Protein AF-A0A923XSC3-F1 (afdb_monomer_lite)

Secondary structure (DSSP, 8-state):
--SEEEE-TTSSPPPGGGGG-TT--EEEEEE-S-TTSS--TT-EEEEEE-SS-EE----TTSS-EEEEEETTSTTPPPEEPPTTPEEPTTEEEEEEE-------

Structure (mmCIF, N/CA/C/O backbone):
data_AF-A0A923XSC3-F1
#
_entry.id   AF-A0A923XSC3-F1
#
loop_
_atom_site.group_PDB
_atom_site.id
_atom_site.type_symbol
_atom_site.label_atom_id
_atom_site.label_alt_id
_atom_site.label_comp_id
_atom_site.label_asym_id
_atom_site.label_entity_id
_atom_site.label_seq_id
_atom_site.pdbx_PDB_ins_code
_atom_site.Cartn_x
_atom_site.Cartn_y
_atom_site.Cartn_z
_atom_site.occupancy
_atom_site.B_iso_or_equiv
_atom_site.auth_seq_id
_atom_site.auth_comp_id
_atom_site.auth_asym_id
_atom_site.auth_atom_id
_atom_site.pdbx_PDB_model_num
ATOM 1 N N . MET A 1 1 ? 9.991 15.182 -7.509 1.00 69.00 1 MET A N 1
ATOM 2 C CA . MET A 1 1 ? 8.915 14.255 -7.082 1.00 69.00 1 MET A CA 1
ATOM 3 C C . MET A 1 1 ? 9.121 14.012 -5.590 1.00 69.00 1 MET A C 1
ATOM 5 O O . MET A 1 1 ? 10.280 14.036 -5.206 1.00 69.00 1 MET A O 1
ATOM 9 N N . PRO A 1 2 ? 8.083 13.900 -4.744 1.00 82.62 2 PRO A N 1
ATOM 10 C CA . PRO A 1 2 ? 8.292 13.799 -3.298 1.00 82.62 2 PRO A CA 1
ATOM 11 C C . PRO A 1 2 ? 8.980 12.480 -2.919 1.00 82.62 2 PRO A C 1
ATOM 13 O O . PRO A 1 2 ? 8.783 11.465 -3.593 1.00 82.62 2 PRO A O 1
ATOM 16 N N . ASP A 1 3 ? 9.755 12.518 -1.836 1.00 88.25 3 ASP A N 1
ATOM 17 C CA . ASP A 1 3 ? 10.457 11.351 -1.279 1.00 88.25 3 ASP A CA 1
ATOM 18 C C . ASP A 1 3 ? 9.520 10.458 -0.444 1.00 88.25 3 ASP A C 1
ATOM 20 O O . ASP A 1 3 ? 9.804 9.288 -0.209 1.00 88.25 3 ASP A O 1
ATOM 24 N N . VAL A 1 4 ? 8.374 11.006 -0.021 1.00 93.00 4 VAL A N 1
ATOM 25 C CA . VAL A 1 4 ? 7.318 10.303 0.718 1.00 93.00 4 VAL A CA 1
ATOM 26 C C . VAL A 1 4 ? 5.991 10.509 -0.004 1.00 93.00 4 VAL A C 1
ATOM 28 O O . VAL A 1 4 ? 5.545 11.645 -0.182 1.00 93.00 4 VAL A O 1
ATOM 31 N N . ILE A 1 5 ? 5.346 9.417 -0.412 1.00 94.38 5 ILE A N 1
ATOM 32 C CA . ILE A 1 5 ? 4.031 9.434 -1.061 1.00 94.38 5 ILE A CA 1
ATOM 33 C C . ILE A 1 5 ? 3.063 8.606 -0.222 1.00 94.38 5 ILE A C 1
ATOM 35 O O . ILE A 1 5 ? 3.233 7.399 -0.059 1.00 94.38 5 ILE A O 1
ATOM 39 N N . TRP A 1 6 ? 2.021 9.251 0.290 1.00 96.94 6 TRP A N 1
ATOM 40 C CA . TRP A 1 6 ? 0.921 8.569 0.965 1.00 96.94 6 TRP A CA 1
ATOM 41 C C . TRP A 1 6 ? -0.056 8.012 -0.057 1.00 96.94 6 TRP A C 1
ATOM 43 O O . TRP A 1 6 ? -0.405 8.705 -1.011 1.00 96.94 6 TRP A O 1
ATOM 53 N N . ARG A 1 7 ? -0.533 6.787 0.157 1.00 97.19 7 ARG A N 1
ATOM 54 C CA . ARG A 1 7 ? -1.457 6.103 -0.749 1.00 97.19 7 ARG A CA 1
ATOM 55 C C . ARG A 1 7 ? -2.615 5.470 0.009 1.00 97.19 7 ARG A C 1
ATOM 57 O O . ARG A 1 7 ? -2.463 4.973 1.119 1.00 97.19 7 ARG A O 1
ATOM 64 N N . ARG A 1 8 ? -3.782 5.466 -0.613 1.00 97.19 8 ARG A N 1
ATOM 65 C CA . ARG A 1 8 ? -4.930 4.632 -0.255 1.00 97.19 8 ARG A CA 1
ATOM 66 C C . ARG A 1 8 ? -4.776 3.262 -0.921 1.00 97.19 8 ARG A C 1
ATOM 68 O O . ARG A 1 8 ? -3.943 3.093 -1.812 1.00 97.19 8 ARG A O 1
ATOM 75 N N . ALA A 1 9 ? -5.615 2.299 -0.539 1.00 96.31 9 ALA A N 1
ATOM 76 C CA . ALA A 1 9 ? -5.617 0.968 -1.154 1.00 96.31 9 ALA A CA 1
ATOM 77 C C . ALA A 1 9 ? -5.888 0.996 -2.670 1.00 96.31 9 ALA A C 1
ATOM 79 O O . ALA A 1 9 ? -5.353 0.173 -3.401 1.00 96.31 9 ALA A O 1
ATOM 80 N N . ASP A 1 10 ? -6.656 1.974 -3.162 1.00 95.56 10 ASP A N 1
ATOM 81 C CA . ASP A 1 10 ? -6.923 2.158 -4.596 1.00 95.56 10 ASP A CA 1
ATOM 82 C C . ASP A 1 10 ? -5.764 2.825 -5.368 1.00 95.56 10 ASP A C 1
ATOM 84 O O . ASP A 1 10 ? -5.857 3.015 -6.581 1.00 95.56 10 ASP A O 1
ATOM 88 N N . GLY A 1 11 ? -4.659 3.146 -4.687 1.00 94.44 11 GLY A N 1
ATOM 89 C CA . GLY A 1 11 ? -3.449 3.733 -5.262 1.00 94.44 11 GLY A CA 1
ATOM 90 C C . GLY A 1 11 ? -3.445 5.263 -5.313 1.00 94.44 11 GLY A C 1
ATOM 91 O O . GLY A 1 11 ? -2.391 5.850 -5.582 1.00 94.44 11 GLY A O 1
ATOM 92 N N . GLN A 1 12 ? -4.578 5.915 -5.025 1.00 95.06 12 GLN A N 1
ATOM 93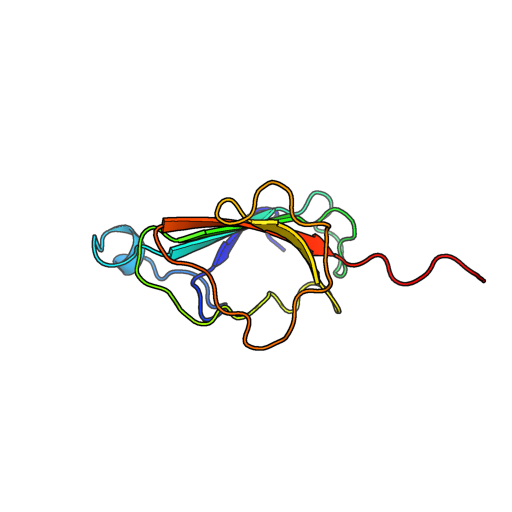 C CA . GLN A 1 12 ?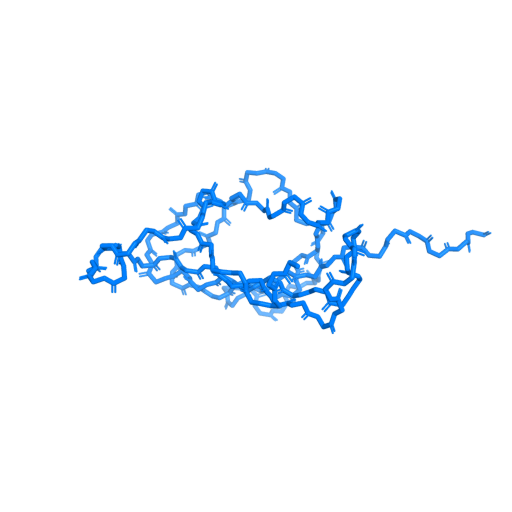 -4.686 7.375 -4.985 1.00 95.06 12 GLN A CA 1
ATOM 94 C C . GLN A 1 12 ? -4.053 7.952 -3.719 1.00 95.06 12 GLN A C 1
ATOM 96 O O . GLN A 1 12 ? -3.962 7.279 -2.691 1.00 95.06 12 GLN A O 1
ATOM 101 N N . ASN A 1 13 ? -3.663 9.225 -3.760 1.00 96.00 13 ASN A N 1
ATOM 102 C CA . ASN A 1 13 ? -3.243 9.926 -2.550 1.00 96.00 13 ASN A CA 1
ATOM 103 C C . ASN A 1 13 ? -4.461 10.165 -1.636 1.00 96.00 13 ASN A C 1
ATOM 105 O O . ASN A 1 13 ? -5.542 10.467 -2.148 1.00 96.00 13 ASN A O 1
ATOM 109 N N . PRO A 1 14 ? -4.317 10.067 -0.302 1.00 96.62 14 PRO A N 1
ATOM 110 C CA . PRO A 1 14 ? -5.376 10.462 0.615 1.00 96.62 14 PRO A CA 1
ATOM 111 C C . PRO A 1 14 ? -5.727 11.944 0.461 1.00 96.62 14 PRO A C 1
ATOM 113 O O . PRO A 1 14 ? -4.845 12.806 0.422 1.00 96.62 14 PRO A O 1
ATOM 116 N N . GLU A 1 15 ? -7.018 12.246 0.408 1.00 95.38 15 GLU A N 1
ATOM 117 C CA . GLU A 1 15 ? -7.517 13.619 0.423 1.00 95.38 15 GLU A CA 1
ATOM 118 C C . GLU A 1 15 ? -7.423 14.220 1.836 1.00 95.38 15 GLU A C 1
ATOM 120 O O . GLU A 1 15 ? -7.492 13.479 2.821 1.00 95.38 15 GLU A O 1
ATOM 125 N N . PRO A 1 16 ? -7.337 15.560 1.984 1.00 94.56 16 PRO A N 1
ATOM 126 C CA . PRO A 1 16 ? -7.215 16.205 3.294 1.00 94.56 16 PRO A CA 1
ATOM 127 C C . PRO A 1 16 ? -8.257 15.745 4.327 1.00 94.56 16 PRO A C 1
ATOM 129 O O . PRO A 1 16 ? -7.910 15.497 5.477 1.00 94.56 16 PRO A O 1
ATOM 132 N N . GLY A 1 17 ? -9.521 15.573 3.922 1.00 94.94 17 GLY A N 1
ATOM 133 C CA . GLY A 1 17 ? -10.598 15.147 4.824 1.00 94.94 17 GLY A CA 1
ATOM 134 C C . GLY A 1 17 ? -10.474 13.703 5.322 1.00 94.94 17 GLY A C 1
ATOM 135 O O . GLY A 1 17 ? -10.895 13.410 6.438 1.00 94.94 17 GLY A O 1
ATOM 136 N N . GLN A 1 18 ? -9.855 12.809 4.543 1.00 94.56 18 GLN A N 1
ATOM 137 C CA . GLN A 1 18 ? -9.727 11.389 4.897 1.00 94.56 18 GLN A CA 1
ATOM 138 C C . GLN A 1 18 ? -8.776 11.158 6.071 1.00 94.56 18 GLN A C 1
ATOM 140 O O . GLN A 1 18 ? -8.957 10.209 6.825 1.00 94.56 18 GLN A O 1
ATOM 145 N N . TRP A 1 19 ? -7.803 12.047 6.280 1.00 95.25 19 TRP A N 1
ATOM 146 C CA . TRP A 1 19 ? -6.909 11.987 7.441 1.00 95.25 19 TRP A CA 1
ATOM 147 C C . TRP A 1 19 ? -7.638 12.140 8.777 1.00 95.25 19 TRP A C 1
ATOM 149 O O . TRP A 1 19 ? -7.132 11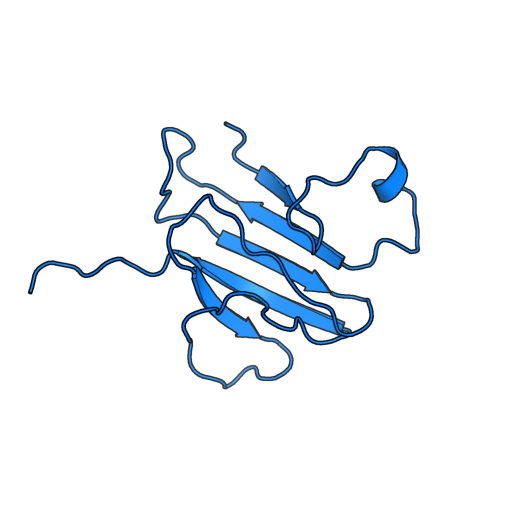.710 9.811 1.00 95.25 19 TRP A O 1
ATOM 159 N N . HIS A 1 20 ? -8.822 12.750 8.757 1.00 94.50 20 HIS A N 1
ATOM 160 C CA . HIS A 1 20 ? -9.667 12.939 9.930 1.00 94.50 20 HIS A CA 1
ATOM 161 C C . HIS A 1 20 ? -10.785 11.890 10.036 1.00 94.50 20 HIS A C 1
ATOM 163 O O . HIS A 1 20 ? -11.557 11.923 10.993 1.00 94.50 20 HIS A O 1
ATOM 169 N N . ASP A 1 21 ? -10.881 10.961 9.081 1.00 95.38 21 ASP A N 1
ATOM 170 C CA . ASP A 1 21 ? -11.905 9.923 9.056 1.00 95.38 21 ASP A CA 1
ATOM 171 C C . ASP A 1 21 ? -11.428 8.654 9.783 1.00 95.38 21 ASP A C 1
ATOM 173 O O . ASP A 1 21 ? -10.505 7.969 9.347 1.00 95.38 21 ASP A O 1
ATOM 177 N N . ALA A 1 22 ? -12.109 8.279 10.869 1.00 93.12 22 ALA A N 1
ATOM 178 C CA . ALA A 1 22 ? -11.847 7.027 11.590 1.00 93.12 22 ALA A CA 1
ATOM 179 C C . ALA A 1 22 ? -12.170 5.759 10.761 1.00 93.12 22 ALA A C 1
ATOM 181 O O . ALA A 1 22 ? -11.796 4.638 11.130 1.00 93.12 22 ALA A O 1
ATOM 182 N N . GLY A 1 23 ? -12.894 5.909 9.650 1.00 94.00 23 GLY A N 1
ATOM 183 C CA . GLY A 1 23 ? -13.112 4.883 8.636 1.00 94.00 23 GLY A CA 1
ATOM 184 C C . GLY A 1 23 ? -11.892 4.628 7.748 1.00 94.00 23 GLY A C 1
ATOM 185 O O . GLY A 1 23 ? -11.784 3.541 7.174 1.00 94.00 23 GLY A O 1
ATOM 186 N N . PHE A 1 24 ? -10.936 5.559 7.674 1.00 96.12 24 PHE A N 1
ATOM 187 C CA . PHE A 1 24 ? -9.733 5.411 6.861 1.00 96.12 24 PHE A CA 1
ATOM 188 C C . PHE A 1 24 ? -8.694 4.525 7.565 1.00 96.12 24 PHE A C 1
ATOM 190 O O . PHE A 1 24 ? -7.788 4.986 8.253 1.00 96.12 24 PHE A O 1
ATOM 197 N N . ARG A 1 25 ? -8.862 3.206 7.414 1.00 96.69 25 ARG A N 1
ATOM 198 C CA . ARG A 1 25 ? -8.080 2.185 8.138 1.00 96.69 25 ARG A CA 1
ATOM 199 C C . ARG A 1 25 ? -7.042 1.454 7.293 1.00 96.69 25 ARG A C 1
ATOM 201 O O . ARG A 1 25 ? -6.430 0.516 7.790 1.00 96.69 25 ARG A O 1
ATOM 208 N N . CYS A 1 26 ? -6.848 1.847 6.039 1.00 97.94 26 CYS A N 1
ATOM 209 C CA . CYS A 1 26 ? -5.820 1.269 5.179 1.00 97.94 26 CYS A CA 1
ATOM 210 C C . CYS A 1 26 ? -4.955 2.373 4.585 1.00 97.94 26 CYS A C 1
ATOM 212 O O . CYS A 1 26 ? -5.419 3.127 3.730 1.00 97.94 26 CYS A O 1
ATOM 214 N N . LEU A 1 27 ? -3.703 2.443 5.029 1.00 97.94 27 LEU A N 1
ATOM 215 C CA . LEU A 1 27 ? -2.761 3.488 4.650 1.00 97.94 27 LEU A CA 1
ATOM 2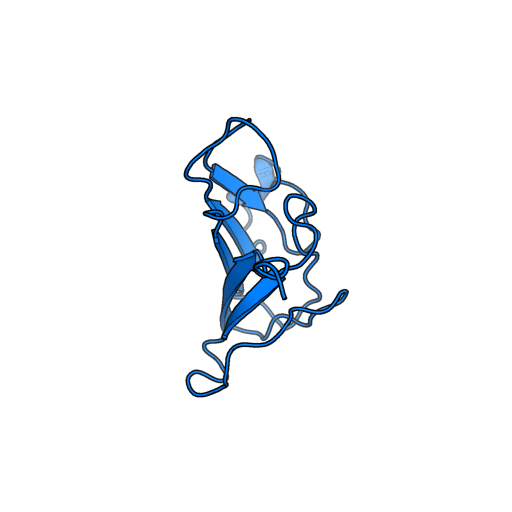16 C C . LEU A 1 27 ? -1.493 2.869 4.069 1.00 97.94 27 LEU A C 1
ATOM 218 O O . LEU A 1 27 ? -0.822 2.067 4.715 1.00 97.94 27 LEU A O 1
ATOM 222 N N . GLY A 1 28 ? -1.173 3.269 2.847 1.00 97.94 28 GLY A N 1
ATOM 223 C CA . GLY A 1 28 ? 0.087 2.998 2.182 1.00 97.94 28 GLY A CA 1
ATOM 224 C C . GLY A 1 28 ? 1.048 4.178 2.308 1.00 97.94 28 GLY A C 1
ATOM 225 O O . GLY A 1 28 ? 0.634 5.339 2.273 1.00 97.94 28 GLY A O 1
ATOM 226 N N . VAL A 1 29 ? 2.339 3.885 2.401 1.00 97.62 29 VAL A N 1
ATOM 227 C CA . VAL A 1 29 ? 3.420 4.861 2.278 1.00 97.62 29 VAL A CA 1
ATOM 228 C C . VAL A 1 29 ? 4.491 4.308 1.352 1.00 97.62 29 VAL A C 1
ATOM 230 O O . VAL A 1 29 ? 4.985 3.199 1.538 1.00 97.62 29 VAL A O 1
ATOM 233 N N . GLU A 1 30 ? 4.823 5.080 0.330 1.00 95.44 30 GLU A N 1
ATOM 234 C CA . GLU A 1 30 ? 5.942 4.822 -0.564 1.00 95.44 30 GLU A CA 1
ATOM 235 C C . GLU A 1 30 ? 7.076 5.780 -0.197 1.00 95.44 30 GLU A C 1
ATOM 237 O O . GLU A 1 30 ? 6.909 7.002 -0.244 1.00 95.44 30 GLU A O 1
ATOM 242 N N . LEU A 1 31 ? 8.208 5.211 0.206 1.00 93.38 31 LEU A N 1
ATOM 243 C CA . LEU A 1 31 ? 9.434 5.918 0.554 1.00 93.38 31 LEU A CA 1
ATOM 244 C C . LEU A 1 31 ? 10.435 5.753 -0.584 1.00 93.38 31 LEU A C 1
ATOM 246 O O . LEU A 1 31 ? 10.622 4.644 -1.080 1.00 93.38 31 LEU A O 1
ATOM 250 N N . ARG A 1 32 ? 11.074 6.850 -0.987 1.00 87.31 32 ARG A N 1
ATOM 251 C CA . ARG A 1 32 ? 12.041 6.898 -2.085 1.00 87.31 32 ARG A CA 1
ATOM 252 C C . ARG A 1 32 ? 13.331 7.539 -1.597 1.00 87.31 32 ARG A C 1
ATOM 254 O O . ARG A 1 32 ? 13.298 8.646 -1.067 1.00 87.31 32 ARG A O 1
ATOM 261 N N . MET A 1 33 ? 14.454 6.846 -1.770 1.00 73.56 33 MET A N 1
ATOM 262 C CA . MET A 1 33 ? 15.772 7.341 -1.349 1.00 73.56 33 MET A CA 1
ATOM 263 C C . MET A 1 33 ? 16.422 8.237 -2.414 1.00 73.56 33 MET A C 1
ATOM 265 O O . MET A 1 33 ? 17.255 9.079 -2.082 1.00 73.56 33 MET A O 1
ATOM 269 N N . SER A 1 34 ? 16.025 8.100 -3.687 1.00 66.00 34 SER A N 1
ATOM 270 C CA . SER A 1 34 ? 16.549 8.884 -4.807 1.00 66.00 34 SER A CA 1
ATOM 271 C C . SER A 1 34 ? 15.403 9.343 -5.718 1.00 66.00 34 SER A C 1
ATOM 273 O O . SER A 1 34 ? 14.980 8.676 -6.666 1.00 66.00 34 SER A O 1
ATOM 275 N N . SER A 1 35 ? 14.890 10.550 -5.475 1.00 57.78 35 SER A N 1
ATOM 276 C CA . SER A 1 35 ? 13.724 11.076 -6.196 1.00 57.78 35 SER A CA 1
ATOM 277 C C . SER A 1 35 ? 13.980 11.556 -7.631 1.00 57.78 35 SER A C 1
ATOM 279 O O . SER A 1 35 ? 13.054 12.086 -8.258 1.00 57.78 35 SER A O 1
ATOM 281 N N . GLN A 1 36 ? 15.181 11.346 -8.189 1.00 58.81 36 GLN A N 1
ATOM 282 C CA . GLN A 1 36 ? 15.572 11.945 -9.469 1.00 58.81 36 GLN A CA 1
ATOM 283 C C . GLN A 1 36 ? 14.821 11.369 -10.683 1.00 58.81 36 GLN A C 1
ATOM 285 O O . GLN A 1 36 ? 14.470 12.153 -11.561 1.00 58.81 36 GLN A O 1
ATOM 290 N N . SER A 1 37 ? 14.497 10.065 -10.743 1.00 60.78 37 SER A N 1
ATOM 291 C CA . SER A 1 37 ? 13.626 9.468 -11.787 1.00 60.78 37 SER A CA 1
ATOM 292 C C . SER A 1 37 ? 13.165 8.042 -11.425 1.00 60.78 37 SER A C 1
ATOM 294 O O . SER A 1 37 ? 13.973 7.289 -10.895 1.00 60.78 37 SER A O 1
ATOM 296 N N . PRO A 1 38 ? 11.901 7.648 -11.689 1.00 62.94 38 PRO A N 1
ATOM 297 C CA . PRO A 1 38 ? 11.472 6.246 -11.644 1.00 62.94 38 PRO A CA 1
ATOM 298 C C . PRO A 1 38 ? 12.081 5.417 -12.797 1.00 62.94 38 PRO A C 1
ATOM 300 O O . PRO A 1 38 ? 12.302 5.981 -13.873 1.00 62.94 38 PRO A O 1
ATOM 303 N N . PRO A 1 39 ? 12.275 4.095 -12.632 1.00 65.50 39 PRO A N 1
ATOM 304 C CA . PRO A 1 39 ? 12.086 3.337 -11.396 1.00 65.50 39 PRO A CA 1
ATOM 305 C C . PRO A 1 39 ? 13.190 3.649 -10.379 1.00 65.50 39 PRO A C 1
ATOM 307 O O . PRO A 1 39 ? 14.361 3.753 -10.734 1.00 65.50 39 PRO A O 1
ATOM 310 N N . ASP A 1 40 ? 12.804 3.805 -9.114 1.00 71.06 40 ASP A N 1
ATOM 311 C CA . ASP A 1 40 ? 13.755 3.955 -8.011 1.00 71.06 40 ASP A CA 1
ATOM 312 C C . ASP A 1 40 ? 13.987 2.563 -7.400 1.00 71.06 40 ASP A C 1
ATOM 314 O O . ASP A 1 40 ? 13.055 2.030 -6.792 1.00 71.06 40 ASP A O 1
ATOM 318 N N . PRO A 1 41 ? 15.165 1.939 -7.599 1.00 74.50 41 PRO A N 1
ATOM 319 C CA . PRO A 1 41 ? 15.438 0.593 -7.094 1.00 74.50 41 PRO A CA 1
ATOM 320 C C . PRO A 1 41 ? 15.420 0.526 -5.562 1.00 74.50 41 PRO A C 1
ATOM 322 O O . PRO A 1 41 ? 15.203 -0.549 -5.011 1.00 74.50 41 PRO A O 1
ATOM 325 N N . ASP A 1 42 ? 15.588 1.668 -4.892 1.00 81.69 42 ASP A N 1
ATOM 326 C CA . ASP A 1 42 ? 15.625 1.776 -3.436 1.00 81.69 42 ASP A CA 1
ATOM 327 C C . ASP A 1 42 ? 14.261 2.183 -2.847 1.00 81.69 42 ASP A C 1
ATOM 329 O O . ASP A 1 42 ? 14.162 2.532 -1.666 1.00 81.69 42 ASP A O 1
ATOM 333 N N . ALA A 1 43 ? 13.193 2.163 -3.655 1.00 90.81 43 ALA A N 1
ATOM 334 C CA . ALA A 1 43 ? 11.850 2.442 -3.168 1.00 90.81 43 ALA A CA 1
ATOM 335 C C . ALA A 1 43 ? 11.348 1.335 -2.228 1.00 90.81 43 ALA A C 1
ATOM 337 O O . ALA A 1 43 ? 11.574 0.146 -2.442 1.00 90.81 43 ALA A O 1
ATOM 338 N N . ILE A 1 44 ? 10.587 1.720 -1.206 1.00 94.88 44 ILE A N 1
ATOM 339 C CA . ILE A 1 44 ? 9.879 0.784 -0.328 1.00 94.88 44 ILE A CA 1
ATOM 340 C C . ILE A 1 44 ? 8.423 1.216 -0.259 1.00 94.88 44 ILE A C 1
ATOM 342 O O . ILE A 1 44 ? 8.133 2.373 0.043 1.00 94.88 44 ILE A O 1
ATOM 346 N N . PHE A 1 45 ? 7.505 0.284 -0.496 1.00 96.88 45 PHE A N 1
ATOM 347 C CA . PHE A 1 45 ? 6.077 0.508 -0.315 1.00 96.88 45 PHE A CA 1
ATOM 348 C C . PHE A 1 45 ? 5.562 -0.318 0.863 1.00 96.88 45 PHE A C 1
ATOM 350 O O . PHE A 1 45 ? 5.600 -1.545 0.845 1.00 96.88 45 PHE A O 1
ATOM 357 N N . VAL A 1 46 ? 5.085 0.358 1.903 1.00 98.31 46 VAL A N 1
ATOM 358 C CA . VAL A 1 46 ? 4.536 -0.260 3.115 1.00 98.31 46 VAL A CA 1
ATOM 359 C C . VAL A 1 46 ? 3.043 0.002 3.160 1.00 98.31 46 VAL A C 1
ATOM 361 O O . VAL A 1 46 ? 2.621 1.140 2.966 1.00 98.31 46 VAL A O 1
ATOM 364 N N . VAL A 1 47 ? 2.245 -1.018 3.466 1.00 98.38 47 VAL A N 1
ATOM 365 C CA . VAL A 1 47 ? 0.802 -0.873 3.666 1.00 98.38 47 VAL A CA 1
ATOM 366 C C . VAL A 1 47 ? 0.404 -1.383 5.041 1.00 98.38 47 VAL A C 1
ATOM 368 O O . VAL A 1 47 ? 0.713 -2.512 5.416 1.00 98.38 47 VAL A O 1
ATOM 371 N N . LEU A 1 48 ? -0.295 -0.526 5.781 1.00 98.56 48 LEU A N 1
ATOM 372 C CA . LEU A 1 48 ? -0.890 -0.788 7.084 1.00 98.56 48 LEU A CA 1
ATOM 373 C C . LEU A 1 48 ? -2.400 -0.952 6.880 1.00 98.56 48 LEU A C 1
ATOM 375 O O . LEU A 1 48 ? -3.090 0.039 6.634 1.00 98.56 48 LEU A O 1
ATOM 379 N N . ASN A 1 49 ? -2.924 -2.175 6.974 1.00 98.31 49 ASN A N 1
ATOM 380 C CA . ASN A 1 49 ? -4.358 -2.440 6.877 1.00 98.31 49 ASN A CA 1
ATOM 381 C C . ASN A 1 49 ? -4.937 -2.804 8.240 1.00 98.31 49 ASN A C 1
ATOM 383 O O . ASN A 1 49 ? -4.897 -3.956 8.645 1.00 98.31 49 ASN A O 1
ATOM 387 N N . MET A 1 50 ? -5.530 -1.831 8.920 1.00 97.62 50 MET A N 1
ATOM 388 C CA . MET A 1 50 ? -6.311 -2.001 10.153 1.00 97.62 50 MET A CA 1
ATOM 389 C C . MET A 1 50 ? -7.814 -2.193 9.872 1.00 97.62 50 MET A C 1
ATOM 391 O O . MET A 1 50 ? -8.657 -2.017 10.756 1.00 97.62 50 MET A O 1
ATOM 395 N N . GLY A 1 51 ? -8.169 -2.456 8.613 1.00 96.50 51 GLY A N 1
ATOM 396 C CA . GLY A 1 51 ? -9.528 -2.700 8.148 1.00 96.50 51 GLY A CA 1
ATOM 397 C C . GLY A 1 51 ? -9.773 -4.166 7.771 1.00 96.50 51 GLY A C 1
ATOM 398 O O . GLY A 1 51 ? -8.966 -5.042 8.097 1.00 96.50 51 GLY A O 1
ATOM 399 N N . PRO A 1 52 ? -10.898 -4.448 7.090 1.00 97.62 52 PRO A N 1
ATOM 400 C CA . PRO A 1 52 ? -11.144 -5.753 6.485 1.00 97.62 52 PRO A CA 1
ATOM 401 C C . PRO A 1 52 ? -10.164 -6.034 5.335 1.00 97.62 52 PRO A C 1
ATOM 403 O O . PRO A 1 52 ? -9.414 -5.158 4.895 1.00 97.62 52 PRO A O 1
ATOM 406 N N . GLU A 1 53 ? -10.187 -7.270 4.839 1.00 98.06 53 GLU A N 1
ATOM 407 C CA . GLU A 1 53 ? -9.480 -7.636 3.613 1.00 98.06 53 GLU A CA 1
ATOM 408 C C . GLU A 1 53 ? -9.974 -6.778 2.440 1.00 98.06 53 GLU A C 1
ATOM 410 O O . GLU A 1 53 ? -11.175 -6.524 2.310 1.00 98.06 53 GLU A O 1
ATOM 415 N N . GLN A 1 54 ? -9.049 -6.304 1.605 1.00 97.62 54 GLN A N 1
ATOM 416 C CA . GLN A 1 54 ? -9.382 -5.476 0.447 1.00 97.62 54 GLN A CA 1
ATOM 417 C C . GLN A 1 54 ? -8.348 -5.603 -0.669 1.00 97.62 54 GLN A C 1
ATOM 419 O O . GLN A 1 54 ? -7.210 -6.000 -0.437 1.00 97.62 54 GLN A O 1
ATOM 424 N N . VAL A 1 55 ? -8.739 -5.237 -1.887 1.00 97.44 55 VAL A N 1
ATOM 425 C CA . VAL A 1 55 ? -7.832 -5.216 -3.040 1.00 97.44 55 VAL A CA 1
ATOM 426 C C . VAL A 1 55 ? -6.877 -4.028 -2.931 1.00 97.44 55 VAL A C 1
ATOM 428 O O . VAL A 1 55 ? -7.307 -2.906 -2.663 1.00 97.44 55 VAL A O 1
ATOM 431 N N . LEU A 1 56 ? -5.592 -4.277 -3.180 1.00 97.44 56 LEU A N 1
ATOM 432 C CA . LEU A 1 56 ? -4.543 -3.266 -3.233 1.00 97.44 56 LEU A CA 1
ATOM 433 C C . LEU A 1 56 ? -4.110 -2.996 -4.680 1.00 97.44 56 LEU A C 1
ATOM 435 O O . LEU A 1 56 ? -3.705 -3.903 -5.412 1.00 97.44 56 LEU A O 1
ATOM 439 N N . THR A 1 57 ? -4.113 -1.722 -5.063 1.00 96.69 57 THR A N 1
ATOM 440 C CA . THR A 1 57 ? -3.452 -1.221 -6.268 1.00 96.69 57 THR A CA 1
ATOM 441 C C . THR A 1 57 ? -2.002 -0.885 -5.937 1.00 96.69 57 THR A C 1
ATOM 443 O O . THR A 1 57 ? -1.724 0.030 -5.159 1.00 96.69 57 THR A O 1
ATOM 446 N N . LEU A 1 58 ? -1.065 -1.615 -6.542 1.00 95.50 58 LEU A N 1
ATOM 447 C CA . LEU A 1 58 ? 0.364 -1.340 -6.394 1.00 95.50 58 LEU A CA 1
ATOM 448 C C . LEU A 1 58 ? 0.758 -0.051 -7.140 1.00 95.50 58 LEU A C 1
ATOM 450 O O . LEU A 1 58 ? 0.186 0.239 -8.196 1.00 95.50 58 LEU A O 1
ATOM 454 N N . PRO A 1 59 ? 1.736 0.721 -6.636 1.00 92.81 59 PRO A N 1
ATOM 455 C CA . PRO A 1 59 ? 2.194 1.932 -7.305 1.00 92.81 59 PRO A CA 1
ATOM 456 C C . PRO A 1 59 ? 2.800 1.639 -8.681 1.00 92.81 59 PRO A C 1
ATOM 458 O O . PRO A 1 59 ? 3.599 0.721 -8.834 1.00 92.81 59 PRO A O 1
ATOM 461 N N . ALA A 1 60 ? 2.510 2.487 -9.668 1.00 90.12 60 ALA A N 1
ATOM 462 C CA . ALA A 1 60 ? 3.129 2.418 -10.997 1.00 90.12 60 ALA A CA 1
ATOM 463 C C . ALA A 1 60 ? 4.558 3.007 -11.045 1.00 90.12 60 ALA A C 1
ATOM 465 O O . ALA A 1 60 ? 5.098 3.252 -12.119 1.00 90.12 60 ALA A O 1
ATOM 466 N N . THR A 1 61 ? 5.159 3.301 -9.890 1.00 87.88 61 THR A N 1
ATOM 467 C CA . THR A 1 61 ? 6.519 3.855 -9.773 1.00 87.88 61 THR A CA 1
ATOM 468 C C . THR A 1 61 ? 7.617 2.799 -9.907 1.00 87.88 61 THR A C 1
ATOM 470 O O . THR A 1 61 ? 8.788 3.158 -10.023 1.00 87.88 61 THR A O 1
ATOM 473 N N . ALA A 1 62 ? 7.239 1.520 -9.959 1.00 88.56 62 ALA A N 1
ATOM 474 C CA . ALA A 1 62 ? 8.072 0.407 -10.389 1.00 88.56 62 ALA A CA 1
ATOM 475 C C . ALA A 1 62 ? 7.263 -0.504 -11.326 1.00 88.56 62 ALA A C 1
ATOM 477 O O . ALA A 1 62 ? 6.052 -0.654 -11.153 1.00 88.56 62 ALA A O 1
ATOM 478 N N . ASP A 1 63 ? 7.936 -1.140 -12.289 1.00 88.12 63 ASP A N 1
ATOM 479 C CA . ASP A 1 63 ? 7.290 -2.055 -13.244 1.00 88.12 63 ASP A CA 1
ATOM 480 C C . ASP A 1 63 ? 6.738 -3.307 -12.556 1.00 88.12 63 ASP A C 1
ATOM 482 O O . ASP A 1 63 ? 5.704 -3.857 -12.941 1.00 88.12 63 ASP A O 1
ATOM 486 N N . ARG A 1 64 ? 7.461 -3.787 -11.540 1.00 91.25 64 ARG A N 1
ATOM 487 C CA . ARG A 1 64 ? 7.124 -4.971 -10.757 1.00 91.25 64 ARG A CA 1
ATOM 488 C C . ARG A 1 64 ? 7.504 -4.753 -9.306 1.00 91.25 64 ARG A C 1
ATOM 490 O O . ARG A 1 64 ? 8.525 -4.141 -9.002 1.00 91.25 64 ARG A O 1
ATOM 497 N N . TRP A 1 65 ? 6.695 -5.327 -8.429 1.00 94.62 65 TRP A N 1
ATOM 498 C CA . TRP A 1 65 ? 6.916 -5.326 -6.993 1.00 94.62 65 TRP A CA 1
ATOM 499 C C . TRP A 1 65 ? 7.060 -6.756 -6.494 1.00 94.62 65 TRP A C 1
ATOM 501 O O . TRP A 1 65 ? 6.429 -7.680 -7.011 1.00 94.62 65 TRP A O 1
ATOM 511 N N . ARG A 1 66 ? 7.850 -6.927 -5.444 1.00 95.44 66 ARG A N 1
ATOM 512 C CA . ARG A 1 66 ? 7.972 -8.157 -4.670 1.00 95.44 66 ARG A CA 1
ATOM 513 C C . ARG A 1 66 ? 7.453 -7.893 -3.269 1.00 95.44 66 ARG A C 1
ATOM 515 O O . ARG A 1 66 ? 7.848 -6.913 -2.650 1.00 95.44 66 ARG A O 1
ATOM 522 N N . MET A 1 67 ? 6.577 -8.759 -2.774 1.00 96.88 67 MET A N 1
ATOM 523 C CA . MET A 1 67 ? 6.177 -8.775 -1.372 1.00 96.88 67 MET A CA 1
ATOM 524 C C . MET A 1 67 ? 7.286 -9.439 -0.557 1.00 96.88 67 MET A C 1
ATOM 526 O O . MET A 1 67 ? 7.626 -10.593 -0.820 1.00 96.88 67 MET A O 1
ATOM 530 N N . VAL A 1 68 ? 7.819 -8.716 0.425 1.00 96.88 68 VAL A N 1
ATOM 531 C CA . VAL A 1 68 ? 8.920 -9.180 1.289 1.00 96.88 68 VAL A CA 1
ATOM 532 C C . VAL A 1 68 ? 8.498 -9.399 2.738 1.00 96.88 68 VAL A C 1
ATOM 534 O O . VAL A 1 68 ? 9.172 -10.098 3.485 1.00 96.88 68 VAL A O 1
ATOM 537 N N . LEU A 1 69 ? 7.356 -8.836 3.137 1.00 97.69 69 LEU A N 1
ATOM 538 C CA . LEU A 1 69 ? 6.745 -9.073 4.439 1.00 97.69 69 LEU A CA 1
ATOM 539 C C . LEU A 1 69 ? 5.229 -9.142 4.290 1.00 97.69 69 LEU A C 1
ATOM 541 O O . LEU A 1 69 ? 4.632 -8.277 3.656 1.00 97.69 69 LEU A O 1
ATOM 545 N N . ASP A 1 70 ? 4.629 -10.130 4.943 1.00 97.75 70 ASP A N 1
ATOM 546 C CA . ASP A 1 70 ? 3.202 -10.232 5.242 1.00 97.75 70 ASP A CA 1
ATOM 547 C C . ASP A 1 70 ? 3.088 -10.720 6.688 1.00 97.75 70 ASP A C 1
ATOM 549 O O . ASP A 1 70 ? 3.454 -11.855 7.004 1.00 97.75 70 ASP A O 1
ATOM 553 N N . THR A 1 71 ? 2.602 -9.869 7.593 1.00 98.25 71 THR A N 1
ATOM 554 C CA . THR A 1 71 ? 2.522 -10.214 9.021 1.00 98.25 71 THR A CA 1
ATOM 555 C C . THR A 1 71 ? 1.556 -11.356 9.326 1.00 98.25 71 THR A C 1
ATOM 557 O O . THR A 1 71 ? 1.648 -11.942 10.402 1.00 98.25 71 THR A O 1
ATOM 560 N N . THR A 1 72 ? 0.641 -11.698 8.415 1.00 97.69 72 THR A N 1
ATOM 561 C CA . THR A 1 72 ? -0.241 -12.865 8.577 1.00 97.69 72 THR A CA 1
ATOM 562 C C . THR A 1 72 ? 0.468 -14.178 8.248 1.00 97.69 72 THR A C 1
ATO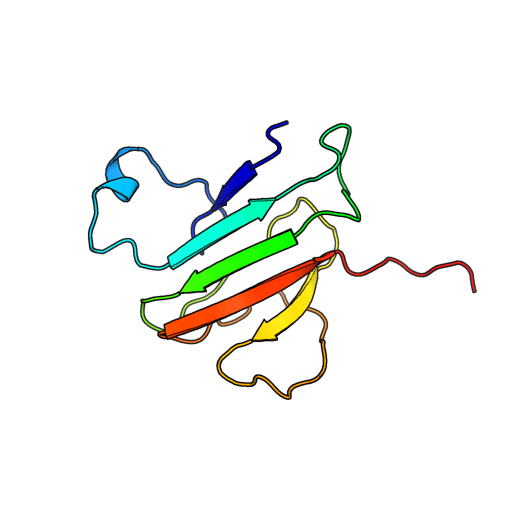M 564 O O . THR A 1 72 ? 0.044 -15.246 8.689 1.00 97.69 72 THR A O 1
ATOM 567 N N . ARG A 1 73 ? 1.580 -14.106 7.505 1.00 96.19 73 ARG A N 1
ATOM 568 C CA . ARG A 1 73 ? 2.416 -15.241 7.099 1.00 96.19 73 ARG A CA 1
ATOM 569 C C . ARG A 1 73 ? 3.902 -14.877 7.242 1.00 96.19 73 ARG A C 1
ATOM 571 O O . ARG A 1 73 ? 4.627 -14.873 6.250 1.00 96.19 73 ARG A O 1
ATOM 578 N N . PRO A 1 74 ? 4.396 -14.621 8.467 1.00 94.06 74 PRO A N 1
ATOM 579 C CA . PRO A 1 74 ? 5.723 -14.036 8.696 1.00 94.06 74 PRO A CA 1
ATOM 580 C C . PRO A 1 74 ? 6.901 -14.935 8.287 1.00 94.06 74 PRO A C 1
ATOM 582 O O . PRO A 1 74 ? 8.034 -14.474 8.244 1.00 94.06 74 PRO A O 1
ATOM 585 N N . LEU A 1 75 ? 6.646 -16.219 8.015 1.00 95.94 75 LEU A N 1
ATOM 586 C CA . LEU A 1 75 ? 7.645 -17.191 7.559 1.00 95.94 75 LEU A CA 1
ATOM 587 C C . LEU A 1 75 ? 7.531 -17.507 6.058 1.00 95.94 75 LEU A C 1
ATOM 589 O O . LEU A 1 75 ? 8.245 -18.379 5.565 1.00 95.94 75 LEU A O 1
ATOM 593 N N . ALA A 1 76 ? 6.603 -16.869 5.338 1.00 95.25 76 ALA A N 1
ATOM 594 C CA . ALA A 1 76 ? 6.492 -17.049 3.897 1.00 95.25 76 ALA A CA 1
ATOM 595 C C . ALA A 1 76 ? 7.724 -16.466 3.196 1.00 95.25 76 ALA A C 1
ATOM 597 O O . ALA A 1 76 ? 8.232 -15.414 3.577 1.00 95.25 76 ALA A O 1
ATOM 598 N N . ALA A 1 77 ? 8.188 -17.153 2.153 1.00 95.06 77 ALA A N 1
ATOM 599 C CA . ALA A 1 77 ? 9.229 -16.622 1.288 1.00 95.06 77 ALA A CA 1
ATOM 600 C C . ALA A 1 77 ? 8.719 -15.399 0.513 1.00 95.06 77 ALA A C 1
ATOM 602 O O . ALA A 1 77 ? 7.526 -15.290 0.211 1.00 95.06 77 ALA A O 1
ATOM 603 N N . GLU A 1 78 ? 9.641 -14.514 0.145 1.00 95.31 78 GLU A N 1
ATOM 604 C CA . GLU A 1 78 ? 9.337 -13.366 -0.702 1.00 95.31 78 GLU A CA 1
ATOM 605 C C . GLU A 1 78 ? 8.796 -13.818 -2.063 1.00 95.31 78 GLU A C 1
ATOM 607 O O . GLU A 1 78 ? 9.306 -14.764 -2.673 1.00 95.31 78 GLU A O 1
ATOM 612 N N . ALA A 1 79 ? 7.791 -13.115 -2.580 1.00 93.69 79 ALA A N 1
ATOM 613 C CA . ALA A 1 79 ? 7.121 -13.500 -3.818 1.00 93.69 79 ALA A CA 1
ATOM 614 C C . ALA A 1 79 ? 6.771 -12.282 -4.683 1.00 93.69 79 ALA A C 1
ATOM 616 O O . ALA A 1 79 ? 6.500 -11.207 -4.141 1.00 93.69 79 ALA A O 1
ATOM 617 N N . PRO A 1 80 ? 6.731 -12.424 -6.021 1.00 94.75 80 PRO A N 1
ATOM 618 C CA . PRO A 1 80 ? 6.212 -11.378 -6.896 1.00 94.75 80 PRO A CA 1
ATOM 619 C C . PRO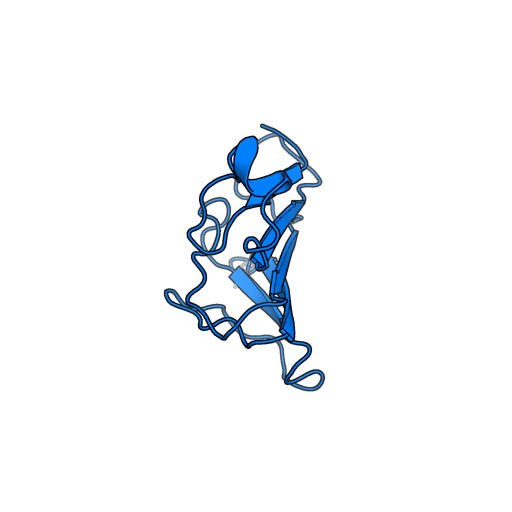 A 1 80 ? 4.794 -10.975 -6.481 1.00 94.75 80 PRO A C 1
ATOM 621 O O . PRO A 1 80 ? 3.921 -11.830 -6.308 1.00 94.75 80 PRO A O 1
ATOM 624 N N . ALA A 1 81 ? 4.563 -9.676 -6.325 1.00 93.94 81 ALA A N 1
ATOM 625 C CA . ALA A 1 81 ? 3.243 -9.142 -6.047 1.00 93.94 81 ALA A CA 1
ATOM 626 C C . ALA A 1 81 ? 2.431 -9.096 -7.348 1.00 93.94 81 ALA A C 1
ATOM 628 O O . ALA A 1 81 ? 2.913 -8.640 -8.386 1.00 93.94 81 ALA A O 1
ATOM 629 N N . GLN A 1 82 ? 1.202 -9.603 -7.299 1.00 88.62 82 GLN A N 1
ATOM 630 C CA . GLN A 1 82 ? 0.326 -9.696 -8.466 1.00 88.62 82 GLN A CA 1
ATOM 631 C C . GLN A 1 82 ? -0.654 -8.522 -8.507 1.00 88.62 82 GLN A C 1
ATOM 633 O O . GLN A 1 82 ? -1.034 -7.972 -7.473 1.00 88.62 82 GLN A O 1
ATOM 638 N N . THR A 1 83 ? -1.099 -8.146 -9.705 1.00 83.62 83 THR A N 1
ATOM 639 C CA . THR A 1 83 ? -2.212 -7.204 -9.864 1.00 83.62 83 THR A CA 1
ATOM 640 C C . THR A 1 83 ? -3.466 -7.760 -9.189 1.00 83.62 83 THR A C 1
ATOM 642 O O . THR A 1 83 ? -3.775 -8.939 -9.335 1.00 83.62 83 THR A O 1
ATOM 645 N N . GLY A 1 84 ? -4.199 -6.912 -8.463 1.00 85.50 84 GLY A N 1
ATOM 646 C CA . GLY A 1 84 ? -5.390 -7.344 -7.727 1.00 85.50 84 GLY A CA 1
ATOM 647 C C . GLY A 1 84 ? -5.077 -8.096 -6.430 1.00 85.50 84 GLY A C 1
ATOM 648 O O . GLY A 1 84 ? -5.934 -8.823 -5.935 1.00 85.50 84 GLY A O 1
ATOM 649 N N . LEU A 1 85 ? -3.863 -7.937 -5.890 1.00 92.94 85 LEU A N 1
ATOM 650 C CA . LEU A 1 85 ? -3.458 -8.520 -4.616 1.00 92.94 85 LEU A CA 1
ATOM 651 C C . LEU A 1 85 ? -4.476 -8.202 -3.512 1.00 92.94 85 LEU A C 1
ATOM 653 O O . LEU A 1 85 ? -4.802 -7.038 -3.272 1.00 92.94 85 LEU A O 1
ATOM 657 N N . LEU A 1 86 ? -4.928 -9.243 -2.813 1.00 96.44 86 LEU A N 1
ATOM 658 C CA . LEU A 1 86 ? -5.728 -9.099 -1.604 1.00 96.44 86 LEU A CA 1
ATOM 659 C C . LEU A 1 86 ? -4.809 -8.797 -0.425 1.00 96.44 86 LEU A C 1
ATOM 661 O O . LEU A 1 86 ? -3.902 -9.566 -0.106 1.00 96.44 86 LEU A O 1
ATOM 665 N N . LEU A 1 87 ? -5.054 -7.657 0.204 1.00 96.94 87 LEU A N 1
ATOM 666 C CA . LEU A 1 87 ? -4.381 -7.224 1.409 1.00 96.94 87 LEU A CA 1
ATOM 667 C C . LEU A 1 87 ? -5.134 -7.787 2.619 1.00 96.94 87 LEU A C 1
ATOM 669 O O . LEU A 1 87 ? -6.292 -7.405 2.820 1.00 96.94 87 LEU A O 1
ATOM 673 N N . PRO A 1 88 ? -4.516 -8.656 3.437 1.00 97.88 88 PRO A N 1
ATOM 674 C CA . PRO A 1 88 ? -5.202 -9.278 4.563 1.00 97.88 88 PRO A CA 1
ATOM 675 C C . PRO A 1 88 ? -5.711 -8.247 5.575 1.00 97.88 88 PRO A C 1
ATOM 677 O O . PRO A 1 88 ? -5.110 -7.183 5.756 1.00 97.88 88 PRO A O 1
ATOM 680 N N . ALA A 1 89 ? -6.796 -8.572 6.279 1.00 98.12 89 ALA A N 1
ATOM 681 C CA . ALA A 1 89 ? -7.282 -7.755 7.389 1.00 98.12 89 ALA A CA 1
ATOM 682 C C . ALA A 1 89 ? -6.248 -7.678 8.528 1.00 98.12 89 ALA A C 1
ATOM 684 O O . ALA A 1 89 ? -5.591 -8.673 8.831 1.00 98.12 89 ALA A O 1
ATOM 685 N N . ASN A 1 90 ? -6.163 -6.530 9.208 1.00 98.12 90 ASN A N 1
ATOM 686 C CA . ASN A 1 90 ? -5.300 -6.312 10.384 1.00 98.12 90 ASN A CA 1
ATOM 687 C C . ASN A 1 90 ? -3.835 -6.727 10.155 1.00 98.12 90 ASN A C 1
ATOM 689 O O . ASN A 1 90 ? -3.262 -7.489 10.936 1.00 98.12 90 ASN A O 1
ATOM 693 N N . SER A 1 91 ? -3.242 -6.252 9.062 1.00 98.38 91 SER A N 1
ATOM 694 C CA . SER A 1 91 ? -1.924 -6.683 8.606 1.00 98.38 91 SER A CA 1
ATOM 695 C C . SER A 1 91 ? -1.004 -5.525 8.238 1.00 98.38 91 SER A C 1
ATOM 697 O O . SER A 1 91 ? -1.441 -4.406 7.952 1.00 98.38 91 SER A O 1
ATOM 699 N N . VAL A 1 92 ? 0.293 -5.825 8.237 1.00 98.50 92 VAL A N 1
ATOM 700 C CA . VAL A 1 92 ? 1.316 -5.009 7.592 1.00 98.50 92 VAL A CA 1
ATOM 701 C C . VAL A 1 92 ? 1.903 -5.814 6.446 1.00 98.50 92 VAL A C 1
ATOM 703 O O . VAL A 1 92 ? 2.281 -6.977 6.611 1.00 98.50 92 VAL A O 1
ATOM 706 N N . THR A 1 93 ? 1.988 -5.187 5.279 1.00 98.31 93 THR A N 1
ATOM 707 C CA . THR A 1 93 ? 2.603 -5.777 4.092 1.00 98.31 93 THR A CA 1
ATOM 708 C C . THR A 1 93 ? 3.641 -4.818 3.532 1.00 98.31 93 THR A C 1
ATOM 710 O O . THR A 1 93 ? 3.402 -3.612 3.470 1.00 98.31 93 THR A O 1
ATOM 713 N N . VAL A 1 94 ? 4.804 -5.343 3.152 1.00 98.00 94 VAL A N 1
ATOM 714 C CA . VAL A 1 94 ? 5.912 -4.544 2.614 1.00 98.00 94 VAL A CA 1
ATOM 715 C C . VAL A 1 94 ? 6.293 -5.062 1.243 1.00 98.00 94 VAL A C 1
ATOM 717 O O . VAL A 1 94 ? 6.406 -6.274 1.033 1.00 98.00 94 VAL A O 1
ATOM 720 N N . PHE A 1 95 ? 6.521 -4.123 0.335 1.00 96.81 95 PHE A N 1
ATOM 721 C CA . PHE A 1 95 ? 6.951 -4.366 -1.023 1.00 96.81 95 PHE A CA 1
ATOM 722 C C . PHE A 1 95 ? 8.218 -3.584 -1.345 1.00 96.81 95 PHE A C 1
ATOM 724 O O . PHE A 1 95 ? 8.385 -2.442 -0.914 1.00 96.81 95 PHE A O 1
ATOM 731 N N . ILE A 1 96 ? 9.063 -4.190 -2.168 1.00 95.31 96 ILE A N 1
ATOM 732 C CA . ILE A 1 96 ? 10.209 -3.543 -2.812 1.00 95.31 96 ILE A CA 1
ATOM 733 C C . ILE A 1 96 ? 10.108 -3.749 -4.330 1.00 95.31 96 ILE A C 1
ATOM 735 O O . ILE A 1 96 ? 9.449 -4.706 -4.760 1.00 95.31 96 ILE A O 1
ATOM 739 N N . PRO A 1 97 ? 10.721 -2.886 -5.154 1.00 93.12 97 PRO A N 1
ATOM 740 C CA . PRO A 1 97 ? 10.873 -3.133 -6.578 1.00 93.12 97 PRO A CA 1
ATOM 741 C C . PRO A 1 97 ? 11.485 -4.513 -6.816 1.00 93.12 97 PRO A C 1
ATOM 743 O O . PRO A 1 97 ? 12.456 -4.897 -6.166 1.00 93.12 97 PRO A O 1
ATOM 746 N N . ASP A 1 98 ? 10.913 -5.280 -7.742 1.00 88.38 98 ASP A N 1
ATOM 747 C CA . ASP A 1 98 ? 11.542 -6.526 -8.169 1.00 88.38 98 ASP A CA 1
ATOM 748 C C . ASP A 1 98 ? 12.781 -6.159 -8.998 1.00 88.38 98 ASP A C 1
ATOM 750 O O . ASP A 1 98 ? 12.625 -5.473 -10.016 1.00 88.38 98 ASP A O 1
ATOM 754 N N . PRO A 1 99 ? 14.003 -6.558 -8.601 1.00 73.62 99 PRO A N 1
ATOM 755 C CA . PRO A 1 99 ? 15.187 -6.269 -9.391 1.00 73.62 99 PRO A CA 1
ATOM 756 C C . PRO A 1 99 ? 15.027 -6.930 -10.761 1.00 73.62 99 PRO A C 1
ATOM 758 O O . PRO A 1 99 ? 15.075 -8.152 -10.908 1.00 73.62 99 PRO A O 1
ATOM 761 N N . THR A 1 100 ? 14.799 -6.119 -11.791 1.00 63.47 100 THR A N 1
ATOM 762 C CA . THR A 1 100 ? 14.872 -6.580 -13.175 1.00 63.47 100 THR A CA 1
ATOM 763 C C . THR A 1 100 ? 16.264 -7.173 -13.384 1.00 63.47 100 THR A C 1
ATOM 765 O O . THR A 1 100 ? 17.250 -6.542 -13.013 1.00 63.47 100 THR A O 1
ATOM 768 N N . GLY A 1 101 ? 16.322 -8.408 -13.897 1.00 48.34 101 GLY A N 1
ATOM 769 C CA . GLY A 1 101 ? 17.515 -9.255 -13.940 1.00 48.34 101 GLY A CA 1
ATOM 770 C C . GLY A 1 101 ? 18.832 -8.507 -14.153 1.00 48.34 101 GLY A C 1
ATOM 771 O O . GLY A 1 101 ? 19.001 -7.795 -15.141 1.00 48.34 101 GLY A O 1
ATOM 772 N N . GLY A 1 102 ? 19.786 -8.731 -13.244 1.00 37.53 102 GLY A N 1
ATOM 773 C CA . GLY A 1 102 ? 21.200 -8.558 -13.574 1.00 37.53 102 GLY A CA 1
ATOM 774 C C . GLY A 1 102 ? 21.550 -9.420 -14.797 1.00 37.53 102 GLY A C 1
ATOM 775 O O . GLY A 1 102 ? 20.857 -10.412 -15.045 1.00 37.53 102 GLY A O 1
ATOM 776 N N . PRO A 1 103 ? 22.566 -9.039 -15.590 1.00 41.84 103 PRO A N 1
ATOM 777 C CA . PRO A 1 103 ? 22.841 -9.689 -16.866 1.00 41.84 103 PRO A CA 1
ATOM 778 C C . PRO A 1 103 ? 23.044 -11.197 -16.668 1.00 41.84 103 PRO A C 1
ATOM 780 O O . PRO A 1 103 ? 23.825 -11.607 -15.809 1.00 41.84 103 PRO A O 1
ATOM 783 N N . THR A 1 104 ? 22.305 -11.994 -17.445 1.00 41.41 104 THR A N 1
ATOM 784 C CA . THR A 1 104 ? 22.615 -13.407 -17.729 1.00 41.41 104 THR A CA 1
ATOM 785 C C . THR A 1 104 ? 24.017 -13.568 -18.285 1.00 41.41 104 THR A C 1
ATOM 787 O O . THR A 1 104 ? 24.411 -12.706 -19.106 1.00 41.41 104 THR A O 1
#

pLDDT: mean 89.49, std 13.67, range [37.53, 98.56]

Foldseek 3Di:
DDQKAKAAQAGDGDDPVLVVDPVRQKIKIWGAPDPPAAPGQPIKIKIFHQDAKDWGDDHPSAPWKKWCAKPVCRPDHIGTDDHRDIRHHRIMIMIGHDPDDDDD

Sequence (104 aa):
MPDVIWRRADGQNPEPGQWHDAGFRCLGVELRMSSQSPPDPDAIFVVLNMGPEQVLTLPATADRWRMVLDTTRPLAAEAPAQTGLLLPANSVTVFIPDPTGGPT

Radius of gyration: 13.91 Å; chains: 1; bounding box: 36×33×29 Å